Protein AF-A0A2N5GWV8-F1 (afdb_monomer_lite)

pLDDT: mean 78.2, std 11.37, range [41.59, 91.94]

Foldseek 3Di:
DDDPDPPDDPPPPQKDKDQPADPVNVVVLVVCVVPPDPVVSCVVCVVSQQQWIWMQHPNDTDTHGDDD

Structure (mmCIF, N/CA/C/O backbone):
data_AF-A0A2N5GWV8-F1
#
_entry.id   AF-A0A2N5GWV8-F1
#
loop_
_atom_site.group_PDB
_atom_site.id
_atom_site.type_symbol
_atom_site.label_atom_id
_atom_site.label_alt_id
_atom_site.label_comp_id
_atom_site.label_asym_id
_atom_site.label_entity_id
_atom_site.label_seq_id
_atom_site.pdbx_PDB_ins_code
_atom_site.Cartn_x
_atom_site.Cartn_y
_atom_site.Cartn_z
_atom_site.occupancy
_atom_site.B_iso_or_equiv
_atom_site.auth_seq_id
_atom_site.auth_comp_id
_atom_site.auth_asym_id
_atom_site.auth_atom_id
_atom_site.pdbx_PDB_model_num
ATOM 1 N N . MET A 1 1 ? -18.814 -27.448 35.517 1.00 41.59 1 MET A N 1
ATOM 2 C CA . MET A 1 1 ? -17.743 -26.845 34.692 1.00 41.59 1 MET A CA 1
ATOM 3 C C . MET A 1 1 ? -18.373 -25.933 33.658 1.00 41.59 1 MET A C 1
ATOM 5 O O . MET A 1 1 ? -18.925 -26.409 32.672 1.00 41.59 1 MET A O 1
ATOM 9 N N . THR A 1 2 ? -18.363 -24.632 33.911 1.00 52.28 2 THR A N 1
ATOM 10 C CA . THR A 1 2 ? -18.927 -23.642 32.992 1.00 52.28 2 THR A CA 1
ATOM 11 C C . THR A 1 2 ? -18.014 -23.551 31.772 1.00 52.28 2 THR A C 1
ATOM 13 O O . THR A 1 2 ? -16.849 -23.181 31.897 1.00 52.28 2 THR A O 1
ATOM 16 N N . LYS A 1 3 ? -18.507 -23.947 30.593 1.00 57.56 3 LYS A N 1
ATOM 17 C CA . LYS A 1 3 ? -17.771 -23.786 29.332 1.00 57.56 3 LYS A CA 1
ATOM 18 C C . LYS A 1 3 ? -17.610 -22.286 29.079 1.00 57.56 3 LYS A C 1
ATOM 20 O O . LYS A 1 3 ? -18.578 -21.624 28.717 1.00 57.56 3 LYS A O 1
ATOM 25 N N . ILE A 1 4 ? -16.411 -21.747 29.297 1.00 64.50 4 ILE A N 1
ATOM 26 C CA . ILE A 1 4 ? -16.089 -20.351 28.981 1.00 64.50 4 ILE A CA 1
ATOM 27 C C . ILE A 1 4 ? -16.164 -20.210 27.456 1.00 64.50 4 ILE A C 1
ATOM 29 O O . ILE A 1 4 ? -15.269 -20.635 26.725 1.00 64.50 4 ILE A O 1
ATOM 33 N N . LYS A 1 5 ? -17.283 -19.675 26.963 1.00 68.06 5 LYS A N 1
ATOM 34 C CA . LYS A 1 5 ? -17.479 -19.362 25.547 1.00 68.06 5 LYS A CA 1
ATOM 35 C C . LYS A 1 5 ? -16.597 -18.155 25.224 1.00 68.06 5 LYS A C 1
ATOM 37 O O . LYS A 1 5 ? -16.714 -17.124 25.880 1.00 68.06 5 LYS A O 1
ATOM 42 N N . ARG A 1 6 ? -15.697 -18.276 24.241 1.00 62.91 6 ARG A N 1
ATOM 43 C CA . ARG A 1 6 ? -14.939 -17.120 23.735 1.00 62.91 6 ARG A CA 1
ATOM 44 C C . ARG A 1 6 ? -15.938 -16.070 23.242 1.00 62.91 6 ARG A C 1
ATOM 46 O O . ARG A 1 6 ? -16.744 -16.371 22.367 1.00 62.91 6 ARG A O 1
ATOM 53 N N . LEU A 1 7 ? -15.895 -14.878 23.836 1.00 69.38 7 LEU A N 1
ATOM 54 C CA . LEU A 1 7 ? -16.710 -13.730 23.424 1.00 69.38 7 LEU A CA 1
ATOM 55 C C . LEU A 1 7 ? -16.168 -13.078 22.148 1.00 69.38 7 LEU A C 1
ATOM 57 O O . LEU A 1 7 ? -16.940 -12.509 21.393 1.00 69.38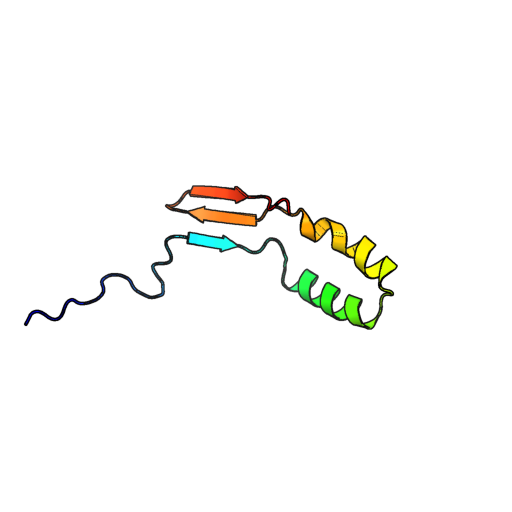 7 LEU A O 1
ATOM 61 N N . ALA A 1 8 ? -14.862 -13.197 21.903 1.00 65.31 8 ALA A N 1
ATOM 62 C CA . ALA A 1 8 ? -14.225 -12.688 20.699 1.00 65.31 8 ALA A CA 1
ATOM 63 C C . ALA A 1 8 ? -14.402 -13.671 19.536 1.00 65.31 8 ALA A C 1
ATOM 65 O O . ALA A 1 8 ? -14.028 -14.849 19.627 1.00 65.31 8 ALA A O 1
ATOM 66 N N . THR A 1 9 ? -14.956 -13.173 18.435 1.00 67.81 9 THR A N 1
ATOM 67 C CA . THR A 1 9 ? -15.044 -13.891 17.158 1.00 67.81 9 THR A CA 1
ATOM 68 C C . THR A 1 9 ? -13.847 -13.542 16.267 1.00 67.81 9 THR A C 1
ATOM 70 O O . THR A 1 9 ? -13.154 -12.561 16.510 1.00 67.81 9 THR A O 1
ATOM 73 N N . LYS A 1 10 ? -13.570 -14.317 15.206 1.00 62.47 10 LYS A N 1
ATOM 74 C CA . LYS A 1 10 ? -12.485 -13.988 14.248 1.00 62.47 10 LYS A CA 1
ATOM 75 C C . LYS A 1 10 ? -12.665 -12.618 13.570 1.00 62.47 10 LYS A C 1
ATOM 77 O O . LYS A 1 10 ? -11.703 -12.097 13.020 1.00 62.47 10 LYS A O 1
ATOM 82 N N . ASN A 1 11 ? -13.873 -12.061 13.632 1.00 63.34 11 ASN A N 1
ATOM 83 C CA . ASN A 1 11 ? -14.213 -10.749 13.096 1.00 63.34 11 ASN A CA 1
ATOM 84 C C . ASN A 1 11 ? -14.011 -9.613 14.119 1.00 63.34 11 ASN A C 1
ATOM 86 O O . ASN A 1 11 ? -14.058 -8.453 13.726 1.00 63.34 11 ASN A O 1
ATOM 90 N N . ASP A 1 12 ? -13.740 -9.917 15.398 1.00 61.88 12 ASP A N 1
ATOM 91 C CA . ASP A 1 12 ? -13.382 -8.931 16.435 1.00 61.88 12 ASP A CA 1
ATOM 92 C C . ASP A 1 12 ? -11.898 -8.542 16.351 1.00 61.88 12 ASP A C 1
ATOM 94 O O . ASP A 1 12 ? -11.134 -8.615 17.319 1.00 61.88 12 ASP A O 1
ATOM 98 N N . SER A 1 13 ? -11.451 -8.146 15.163 1.00 62.69 13 SER A N 1
ATOM 99 C CA . SER A 1 13 ? -10.126 -7.562 14.985 1.00 62.69 13 SER A CA 1
ATOM 100 C C . SER A 1 13 ? -10.135 -6.126 15.515 1.00 62.69 13 SER A C 1
ATOM 102 O O . SER A 1 13 ? -10.688 -5.224 14.891 1.00 62.69 13 SER A O 1
ATOM 104 N N . ILE A 1 14 ? -9.506 -5.922 16.678 1.00 68.19 14 ILE A N 1
ATOM 105 C CA . ILE A 1 14 ? -9.337 -4.613 17.346 1.00 68.19 14 ILE A CA 1
ATOM 106 C C . ILE A 1 14 ? -8.541 -3.628 16.467 1.00 68.19 14 ILE A C 1
ATOM 108 O O . ILE A 1 14 ? -8.681 -2.408 16.603 1.00 68.19 14 ILE A O 1
ATOM 112 N N . SER A 1 15 ? -7.723 -4.166 15.562 1.00 66.50 15 SER A N 1
ATOM 113 C CA . SER A 1 15 ? -6.895 -3.435 14.615 1.00 66.50 15 SER A CA 1
ATOM 114 C C . SER A 1 15 ? -7.120 -3.921 13.189 1.00 66.50 15 SER A C 1
ATOM 116 O O . SER A 1 15 ? -7.185 -5.123 12.929 1.00 66.50 15 SER A O 1
ATOM 118 N N . ARG A 1 16 ? -7.185 -2.982 12.247 1.00 73.12 16 ARG A N 1
ATOM 119 C CA . ARG A 1 16 ? -7.167 -3.267 10.810 1.00 73.12 16 ARG A CA 1
ATOM 120 C C . ARG A 1 16 ? -6.136 -2.370 10.144 1.00 73.12 16 ARG A C 1
ATOM 122 O O . ARG A 1 16 ? -6.163 -1.163 10.350 1.00 73.12 16 ARG A O 1
ATOM 129 N N . ILE A 1 17 ? -5.243 -2.959 9.357 1.00 75.56 17 ILE A N 1
ATOM 130 C CA . ILE A 1 17 ? -4.266 -2.224 8.551 1.00 75.56 17 ILE A CA 1
ATOM 131 C C . ILE A 1 17 ? -4.730 -2.324 7.107 1.00 75.56 17 ILE A C 1
ATOM 133 O O . ILE A 1 17 ? -4.794 -3.428 6.565 1.00 75.56 17 ILE A O 1
ATOM 137 N N . ASP A 1 18 ? -5.069 -1.192 6.501 1.00 78.19 18 ASP A N 1
ATOM 138 C CA . ASP A 1 18 ? -5.328 -1.163 5.070 1.00 78.19 18 ASP A CA 1
ATOM 139 C C . ASP A 1 18 ? -3.986 -1.013 4.334 1.00 78.19 18 ASP A C 1
ATOM 141 O O . ASP A 1 18 ? -3.227 -0.072 4.608 1.00 78.19 18 ASP A O 1
ATOM 145 N N . PRO A 1 19 ? -3.652 -1.946 3.424 1.00 72.94 19 PRO A N 1
ATOM 146 C CA . PRO A 1 19 ? -2.421 -1.864 2.660 1.00 72.94 19 PRO A CA 1
ATOM 147 C C . PRO A 1 19 ? -2.452 -0.613 1.781 1.00 72.94 19 PRO A C 1
ATOM 149 O O . PRO A 1 19 ? -3.429 -0.363 1.079 1.00 72.94 19 PRO A O 1
ATOM 152 N N . ASN A 1 20 ? -1.361 0.154 1.767 1.00 75.94 20 ASN A N 1
ATOM 153 C CA . ASN A 1 20 ? -1.252 1.333 0.905 1.00 75.94 20 ASN A CA 1
ATOM 154 C C . ASN A 1 20 ? -0.794 0.977 -0.521 1.00 75.94 20 ASN A C 1
ATOM 156 O O . ASN A 1 20 ? -0.082 1.736 -1.167 1.00 75.94 20 ASN A O 1
ATOM 160 N N . ILE A 1 21 ? -1.149 -0.213 -1.001 1.00 82.12 21 ILE A N 1
ATOM 161 C CA . ILE A 1 21 ? -0.906 -0.642 -2.375 1.00 82.12 21 ILE A CA 1
ATOM 162 C C . ILE A 1 21 ? -2.183 -1.268 -2.915 1.00 82.12 21 ILE A C 1
ATOM 164 O O . ILE A 1 21 ? -2.806 -2.119 -2.276 1.00 82.12 21 ILE A O 1
ATOM 168 N N . THR A 1 22 ? -2.593 -0.810 -4.088 1.00 85.06 22 THR A N 1
ATOM 169 C CA . THR A 1 22 ? -3.774 -1.330 -4.770 1.00 85.06 22 THR A CA 1
ATOM 170 C C . THR A 1 22 ? -3.462 -2.660 -5.452 1.00 85.06 22 THR A C 1
ATOM 172 O O . THR A 1 22 ? -2.317 -2.976 -5.780 1.00 85.06 22 THR A O 1
ATOM 175 N N . SER A 1 23 ? -4.500 -3.451 -5.718 1.00 85.44 23 SER A N 1
ATOM 176 C CA . SER A 1 23 ? -4.363 -4.710 -6.461 1.00 85.44 23 SER A CA 1
ATOM 177 C C . SER A 1 23 ? -3.822 -4.501 -7.880 1.00 85.44 23 SER A C 1
ATOM 179 O O . SER A 1 23 ? -3.107 -5.354 -8.400 1.00 85.44 23 SER A O 1
ATOM 181 N N . THR A 1 24 ? -4.121 -3.359 -8.498 1.00 87.06 24 THR A N 1
ATOM 182 C CA . THR A 1 24 ? -3.578 -2.951 -9.799 1.00 87.06 24 THR A CA 1
ATOM 183 C C . THR A 1 24 ? -2.078 -2.686 -9.741 1.00 87.06 24 THR A C 1
ATOM 185 O O . THR A 1 24 ? -1.346 -3.166 -10.602 1.00 87.06 24 THR A O 1
ATOM 188 N N . GLU A 1 25 ? -1.602 -1.987 -8.709 1.00 86.56 25 GLU A N 1
ATOM 189 C CA . GLU A 1 25 ? -0.172 -1.707 -8.518 1.00 86.56 25 GLU A CA 1
ATOM 190 C C . GLU A 1 25 ? 0.618 -2.982 -8.194 1.00 86.56 25 GLU A C 1
ATOM 192 O O . GLU A 1 25 ? 1.739 -3.152 -8.672 1.00 86.56 25 GLU A O 1
ATOM 197 N N . MET A 1 26 ? 0.021 -3.911 -7.437 1.00 86.69 26 MET A N 1
ATOM 198 C CA . MET A 1 26 ? 0.611 -5.234 -7.203 1.00 86.69 26 MET A CA 1
ATOM 199 C C . MET A 1 26 ? 0.823 -5.998 -8.512 1.00 86.69 26 MET A C 1
ATOM 201 O O . MET A 1 26 ? 1.930 -6.469 -8.759 1.00 86.69 26 MET A O 1
ATOM 205 N N . LYS A 1 27 ? -0.190 -6.052 -9.386 1.00 89.50 27 LYS A N 1
ATOM 206 C CA . LYS A 1 27 ? -0.068 -6.711 -10.697 1.00 89.50 27 LYS A CA 1
ATOM 207 C C . LYS A 1 27 ? 1.003 -6.066 -11.573 1.00 89.50 27 LYS A C 1
ATOM 209 O O . LYS A 1 27 ? 1.843 -6.762 -12.129 1.00 89.50 27 LYS A O 1
ATOM 214 N N . GLN A 1 28 ? 1.034 -4.735 -11.632 1.00 89.06 28 GLN A N 1
ATOM 215 C CA . GLN A 1 28 ? 2.073 -4.013 -12.373 1.00 89.06 28 GLN A CA 1
ATOM 216 C C . GLN A 1 28 ? 3.473 -4.317 -11.836 1.00 89.06 28 GLN A C 1
ATOM 218 O O . GLN A 1 28 ? 4.424 -4.418 -12.607 1.00 89.06 28 GLN A O 1
ATOM 223 N N . ARG A 1 29 ? 3.622 -4.464 -10.515 1.00 87.56 29 ARG A N 1
ATOM 224 C CA . ARG A 1 29 ? 4.892 -4.852 -9.899 1.00 87.56 29 ARG A CA 1
ATOM 225 C C . ARG A 1 29 ? 5.281 -6.288 -10.252 1.00 87.56 29 ARG A C 1
ATOM 227 O O . ARG A 1 29 ? 6.447 -6.526 -10.554 1.00 87.56 29 ARG A O 1
ATOM 234 N N . GLU A 1 30 ? 4.338 -7.226 -10.237 1.00 89.81 30 GLU A N 1
ATOM 235 C CA . GLU A 1 30 ? 4.565 -8.617 -10.658 1.00 89.81 30 GLU A CA 1
ATOM 236 C C . GLU A 1 30 ? 5.009 -8.708 -12.126 1.00 89.81 30 GLU A C 1
ATOM 238 O O . GLU A 1 30 ? 5.967 -9.409 -12.447 1.00 89.81 30 GLU A O 1
ATOM 243 N N . GLU A 1 31 ? 4.380 -7.942 -13.016 1.00 91.06 31 GLU A N 1
ATOM 244 C CA . GLU A 1 31 ? 4.784 -7.836 -14.423 1.00 91.06 31 GLU A CA 1
ATOM 245 C C . GLU A 1 31 ? 6.168 -7.181 -14.569 1.00 91.06 31 GLU A C 1
ATOM 247 O O . GLU A 1 31 ? 7.011 -7.642 -15.347 1.00 91.06 31 GLU A O 1
ATOM 252 N N . GLY A 1 32 ? 6.435 -6.142 -13.773 1.00 88.62 32 GLY A N 1
ATOM 253 C CA . GLY A 1 32 ? 7.716 -5.443 -13.719 1.00 88.62 32 GLY A CA 1
ATOM 254 C C . GLY A 1 32 ? 8.884 -6.352 -13.333 1.00 88.62 32 GLY A C 1
ATOM 255 O O . GLY A 1 32 ? 9.949 -6.246 -13.936 1.00 88.62 32 GLY A O 1
ATOM 256 N N . TYR A 1 33 ? 8.681 -7.296 -12.405 1.00 88.00 33 TYR A N 1
ATOM 257 C CA . TYR A 1 33 ? 9.712 -8.270 -12.010 1.00 88.00 33 TYR A CA 1
ATOM 258 C C . TYR A 1 33 ? 10.212 -9.128 -13.176 1.00 88.00 33 TYR A C 1
ATOM 260 O O . TYR A 1 33 ? 11.382 -9.496 -13.204 1.00 88.00 33 TYR A O 1
ATOM 268 N N . ASN A 1 34 ? 9.340 -9.437 -14.136 1.00 88.81 34 ASN A N 1
ATOM 269 C CA . ASN A 1 34 ? 9.680 -10.294 -15.271 1.00 88.81 34 ASN A CA 1
ATOM 270 C C . ASN A 1 34 ? 10.253 -9.515 -16.465 1.00 88.81 34 ASN A C 1
ATOM 272 O O . ASN A 1 34 ? 10.772 -10.120 -17.400 1.00 88.81 34 ASN A O 1
ATOM 276 N N . THR A 1 35 ? 10.130 -8.185 -16.469 1.00 91.44 35 THR A N 1
ATOM 277 C CA . THR A 1 35 ? 10.374 -7.352 -17.661 1.00 91.44 35 THR A CA 1
ATOM 278 C C . THR A 1 35 ? 11.416 -6.256 -17.453 1.00 91.44 35 THR A C 1
ATOM 280 O O . THR A 1 35 ? 12.069 -5.834 -18.411 1.00 91.44 35 THR A O 1
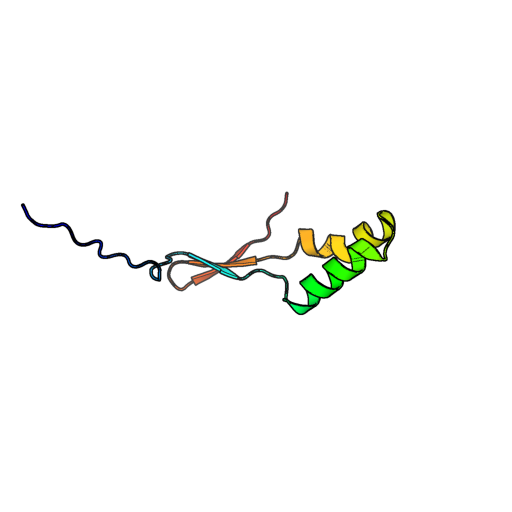ATOM 283 N N . LEU A 1 36 ? 11.599 -5.776 -16.223 1.00 91.19 36 LEU A N 1
ATOM 284 C CA . LEU A 1 36 ? 12.532 -4.704 -15.895 1.00 91.19 36 LEU A CA 1
ATOM 285 C C . LEU A 1 36 ? 13.856 -5.269 -15.379 1.00 91.19 36 LEU A C 1
ATOM 287 O O . LEU A 1 36 ? 13.895 -6.256 -14.656 1.00 91.19 36 LEU A O 1
ATOM 291 N N . SER A 1 37 ? 14.957 -4.583 -15.690 1.00 91.31 37 SER A N 1
ATOM 292 C CA . SER A 1 37 ? 16.233 -4.842 -15.022 1.00 91.31 37 SER A CA 1
ATOM 293 C C . SER A 1 37 ? 16.196 -4.366 -13.569 1.00 91.31 37 SER A C 1
ATOM 295 O O . SER A 1 37 ? 15.509 -3.389 -13.259 1.00 91.31 37 SER A O 1
ATOM 297 N N . ASP A 1 38 ? 17.004 -4.970 -12.698 1.00 90.00 38 ASP A N 1
ATOM 298 C CA . ASP A 1 38 ? 17.056 -4.672 -11.256 1.00 90.00 38 ASP A CA 1
ATOM 299 C C . ASP A 1 38 ? 17.138 -3.174 -10.940 1.00 90.00 38 ASP A C 1
ATOM 301 O O . ASP A 1 38 ? 16.461 -2.665 -10.044 1.00 90.00 38 ASP A O 1
ATOM 305 N N . LYS A 1 39 ? 17.938 -2.430 -11.717 1.00 91.94 39 LYS A N 1
ATOM 306 C CA . LYS A 1 39 ? 18.090 -0.980 -11.549 1.00 91.94 39 LYS A CA 1
ATOM 307 C C . LYS A 1 39 ? 1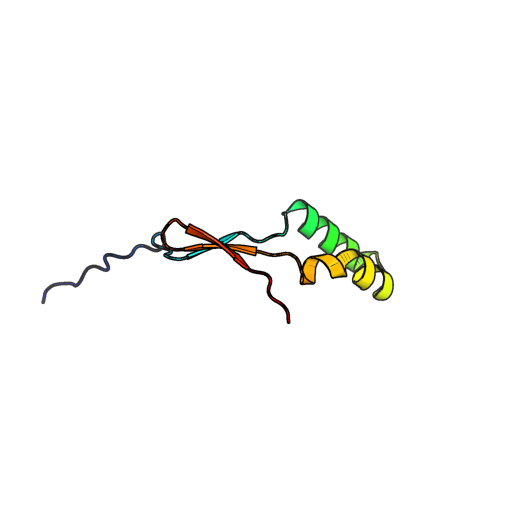6.787 -0.236 -11.837 1.00 91.94 39 LYS A C 1
ATOM 309 O O . LYS A 1 39 ? 16.413 0.632 -11.052 1.00 91.94 39 LYS A O 1
ATOM 314 N N . LYS A 1 40 ? 16.109 -0.581 -12.939 1.00 90.38 40 LYS A N 1
ATOM 315 C CA . LYS A 1 40 ? 14.821 0.019 -13.316 1.00 90.38 40 LYS A CA 1
ATOM 316 C C . LYS A 1 40 ? 13.736 -0.380 -12.324 1.00 90.38 40 LYS A C 1
ATOM 318 O O . LYS A 1 40 ? 12.990 0.482 -11.879 1.00 90.38 40 LYS A O 1
ATOM 323 N N . MET A 1 41 ? 13.717 -1.646 -11.913 1.00 91.31 41 MET A N 1
ATOM 324 C CA . MET A 1 41 ? 12.804 -2.157 -10.896 1.00 91.31 41 MET A CA 1
ATOM 325 C C . MET A 1 41 ? 12.937 -1.358 -9.593 1.00 91.31 41 MET A C 1
ATOM 327 O O . MET A 1 41 ? 11.959 -0.805 -9.092 1.00 91.31 41 MET A O 1
ATOM 331 N N . LYS A 1 42 ? 14.164 -1.193 -9.086 1.00 87.88 42 LYS A N 1
ATOM 332 C CA . LYS A 1 42 ? 14.418 -0.389 -7.887 1.00 87.88 42 LYS A CA 1
ATOM 333 C C . LYS A 1 42 ? 13.896 1.038 -8.049 1.00 87.88 42 LYS A C 1
ATOM 335 O O . LYS A 1 42 ? 13.146 1.493 -7.197 1.00 87.88 42 LYS A O 1
ATOM 340 N N . THR A 1 43 ? 14.261 1.746 -9.119 1.00 90.19 43 THR A N 1
ATOM 341 C CA . THR A 1 43 ? 13.847 3.149 -9.303 1.00 90.19 43 THR A CA 1
ATOM 342 C C . THR A 1 43 ? 12.342 3.316 -9.470 1.00 90.19 43 THR A C 1
ATOM 344 O O . THR A 1 43 ? 11.788 4.274 -8.941 1.00 90.19 43 THR A O 1
ATOM 347 N N . THR A 1 44 ? 11.675 2.388 -10.160 1.00 88.75 44 THR A N 1
ATOM 348 C CA . THR A 1 44 ? 10.230 2.464 -10.389 1.00 88.75 44 THR A CA 1
ATOM 349 C C . THR A 1 44 ? 9.463 2.278 -9.087 1.00 88.75 44 THR A C 1
ATOM 351 O O . THR A 1 44 ? 8.544 3.042 -8.830 1.00 88.75 44 THR A O 1
ATOM 354 N N . TYR A 1 45 ? 9.855 1.323 -8.235 1.00 87.31 45 TYR A N 1
ATOM 355 C CA . TYR A 1 45 ? 9.059 0.936 -7.062 1.00 87.31 45 TYR A CA 1
ATOM 356 C C . TYR A 1 45 ? 9.601 1.445 -5.712 1.00 87.31 45 TYR A C 1
ATOM 358 O O . TYR A 1 45 ? 8.999 1.164 -4.678 1.00 87.31 45 TYR A O 1
ATOM 366 N N . ILE A 1 46 ? 10.699 2.215 -5.677 1.00 85.62 46 ILE A N 1
ATOM 367 C CA . ILE A 1 46 ? 11.298 2.719 -4.420 1.00 85.62 46 ILE A CA 1
ATOM 368 C C . ILE A 1 46 ? 10.331 3.560 -3.577 1.00 85.62 46 ILE A C 1
ATOM 370 O O . ILE A 1 46 ? 10.379 3.519 -2.352 1.00 85.62 46 ILE A O 1
ATOM 374 N N . HIS A 1 47 ? 9.421 4.288 -4.221 1.00 81.69 47 HIS A N 1
ATOM 375 C CA . HIS A 1 47 ? 8.457 5.152 -3.544 1.00 81.69 47 HIS A CA 1
ATOM 376 C C . HIS A 1 47 ? 7.408 4.365 -2.738 1.00 81.69 47 HIS A C 1
ATOM 378 O O . HIS A 1 47 ? 6.845 4.903 -1.787 1.00 81.69 47 HIS A O 1
ATOM 384 N N . TYR A 1 48 ? 7.191 3.079 -3.046 1.00 79.81 48 TYR A N 1
ATOM 385 C CA . TYR A 1 48 ? 6.311 2.216 -2.254 1.00 79.81 48 TYR A CA 1
ATOM 386 C C . TYR A 1 48 ? 6.875 1.898 -0.865 1.00 79.81 48 TYR A C 1
ATOM 388 O O . TYR A 1 48 ? 6.098 1.584 0.032 1.00 79.81 48 TYR A O 1
ATOM 396 N N . ALA A 1 49 ? 8.195 1.989 -0.664 1.00 75.25 49 ALA A N 1
ATOM 397 C CA . ALA A 1 49 ? 8.817 1.701 0.630 1.00 75.25 49 ALA A CA 1
ATOM 398 C C . ALA A 1 49 ? 8.451 2.734 1.709 1.00 75.25 49 ALA A C 1
ATOM 400 O O . ALA A 1 49 ? 8.376 2.389 2.881 1.00 75.25 49 ALA A O 1
ATOM 401 N N . PHE A 1 50 ? 8.181 3.980 1.312 1.00 73.25 50 PHE A N 1
ATOM 402 C CA . PHE A 1 50 ? 7.900 5.090 2.229 1.00 73.25 50 PHE A CA 1
ATOM 403 C C . PHE A 1 50 ? 6.426 5.499 2.229 1.00 73.25 50 PHE A C 1
ATOM 405 O O . PHE A 1 50 ? 6.080 6.578 2.702 1.00 73.25 50 PHE A O 1
ATOM 412 N N . ARG A 1 51 ? 5.540 4.666 1.671 1.00 80.12 51 ARG A N 1
ATOM 413 C CA . ARG A 1 51 ? 4.119 4.995 1.572 1.00 80.12 51 ARG A CA 1
ATOM 414 C C . ARG A 1 51 ? 3.430 4.723 2.922 1.00 80.12 51 ARG A C 1
ATOM 416 O O . ARG A 1 51 ? 3.483 3.591 3.403 1.00 80.12 51 ARG A O 1
ATOM 423 N N . PRO A 1 52 ? 2.758 5.710 3.531 1.00 79.38 52 PRO A N 1
ATOM 424 C CA . PRO A 1 52 ? 2.141 5.548 4.847 1.00 79.38 52 PRO A CA 1
ATOM 425 C C . PRO A 1 52 ? 0.935 4.602 4.818 1.00 79.38 52 PRO A C 1
ATOM 427 O O . PRO A 1 52 ? 0.102 4.689 3.929 1.00 79.38 52 PRO A O 1
ATOM 430 N N . VAL A 1 53 ? 0.794 3.692 5.774 1.00 82.12 53 VAL A N 1
ATOM 431 C CA . VAL A 1 53 ? -0.365 2.788 5.866 1.00 82.12 53 VAL A CA 1
ATOM 432 C C . VAL A 1 53 ? -1.420 3.335 6.821 1.00 82.12 53 VAL A C 1
ATOM 434 O O . VAL A 1 53 ? -1.098 3.996 7.809 1.00 82.12 53 VAL A O 1
ATOM 437 N N . HIS A 1 54 ? -2.688 3.032 6.544 1.00 82.19 54 HIS A N 1
ATOM 438 C CA . HIS A 1 54 ? -3.797 3.430 7.407 1.00 82.19 54 HIS A CA 1
ATOM 439 C C . HIS A 1 54 ? -4.077 2.319 8.422 1.00 82.19 54 HIS A C 1
ATOM 441 O O . HIS A 1 54 ? -4.478 1.212 8.056 1.00 82.19 54 HIS A O 1
ATOM 447 N N . LEU A 1 55 ? -3.864 2.616 9.704 1.00 80.88 55 LEU A N 1
ATOM 448 C CA . LEU A 1 55 ? -4.229 1.759 10.825 1.00 80.88 55 LEU A CA 1
ATOM 449 C C . LEU A 1 55 ? -5.547 2.242 11.426 1.00 80.88 55 LEU A C 1
ATOM 451 O O . LEU A 1 55 ? -5.632 3.339 11.970 1.00 80.88 55 LEU A O 1
ATOM 455 N N . HIS A 1 56 ? -6.552 1.379 11.425 1.00 81.81 56 HIS A N 1
ATOM 456 C CA . HIS A 1 56 ? -7.790 1.585 12.164 1.00 81.81 56 HIS A CA 1
ATOM 457 C C . HIS A 1 56 ? -7.685 0.885 13.513 1.00 81.81 56 HIS A C 1
ATOM 459 O O . HIS A 1 56 ? -7.561 -0.339 13.574 1.00 81.81 56 HIS A O 1
ATOM 465 N N . TRP A 1 57 ? -7.728 1.660 14.594 1.00 78.56 57 TRP A N 1
ATOM 466 C CA . TRP A 1 57 ? -7.636 1.177 15.970 1.00 78.56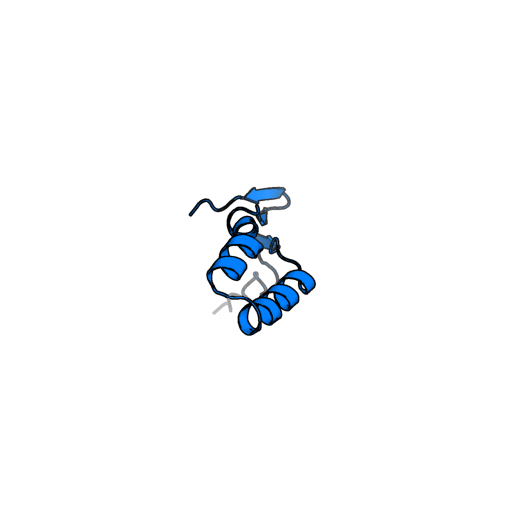 57 TRP A CA 1
ATOM 467 C C . TRP A 1 57 ? -8.666 1.887 16.848 1.00 78.56 57 TRP A C 1
ATOM 469 O O . TRP A 1 57 ? -8.672 3.115 16.940 1.00 78.56 57 TRP A O 1
ATOM 479 N N . LYS A 1 58 ? -9.536 1.123 17.525 1.00 79.31 58 LYS A N 1
ATOM 480 C CA . LYS A 1 58 ? -10.579 1.657 18.434 1.00 79.31 58 LYS A CA 1
ATOM 481 C C . LYS A 1 58 ? -11.427 2.788 17.817 1.00 79.31 58 LYS A C 1
ATOM 483 O O . LYS A 1 58 ? -11.740 3.770 18.486 1.00 79.31 58 LYS A O 1
ATOM 488 N N . GLY A 1 59 ? -11.769 2.666 16.534 1.00 77.56 59 GLY A N 1
ATOM 489 C CA . GLY A 1 59 ? -12.571 3.661 15.810 1.00 77.56 59 GLY A CA 1
ATOM 490 C C . GLY A 1 59 ? -11.822 4.938 15.415 1.00 77.56 59 GLY A C 1
ATOM 491 O O . GLY A 1 59 ? -12.449 5.876 14.936 1.00 77.56 59 GLY A O 1
ATOM 492 N N . LYS A 1 60 ? -10.498 4.991 15.602 1.00 80.56 60 LYS A N 1
ATOM 493 C CA . LYS A 1 60 ? -9.636 6.069 15.108 1.00 80.56 60 LYS A CA 1
ATOM 494 C C . LYS A 1 60 ? -8.738 5.546 13.995 1.0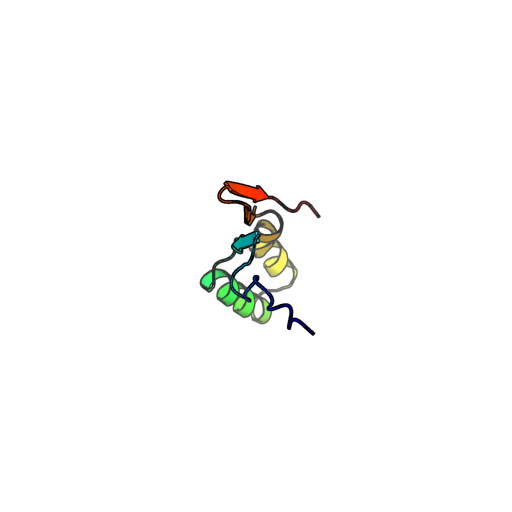0 80.56 60 LYS A C 1
ATOM 496 O O . LYS A 1 60 ? -8.235 4.426 14.082 1.00 80.56 60 LYS A O 1
ATOM 501 N N . THR A 1 61 ? -8.528 6.370 12.977 1.00 84.25 61 THR A N 1
ATOM 502 C CA . THR A 1 61 ? -7.593 6.089 11.886 1.00 84.25 61 THR A CA 1
ATOM 503 C C . THR A 1 61 ? -6.286 6.820 12.156 1.00 84.25 61 THR A C 1
ATOM 505 O O . THR A 1 61 ? -6.284 8.012 12.461 1.00 84.25 61 THR A O 1
ATOM 508 N N . TYR A 1 62 ? -5.184 6.090 12.056 1.00 85.19 62 TYR A N 1
ATOM 509 C CA . TYR A 1 62 ? -3.827 6.585 12.208 1.00 85.19 62 TYR A CA 1
ATOM 510 C C . TYR A 1 62 ? -3.077 6.348 10.908 1.00 85.19 62 TYR A C 1
ATOM 512 O O . TYR A 1 62 ? -3.153 5.264 10.332 1.00 85.19 62 TYR A O 1
ATOM 520 N N . GLU A 1 63 ? -2.341 7.355 10.468 1.00 85.00 63 GLU A N 1
ATOM 521 C CA . GLU A 1 63 ? -1.440 7.246 9.334 1.00 85.00 63 GLU A CA 1
ATOM 522 C C . GLU A 1 63 ? -0.044 6.901 9.862 1.00 85.00 63 GLU A C 1
ATOM 524 O O . GLU A 1 63 ? 0.520 7.631 10.67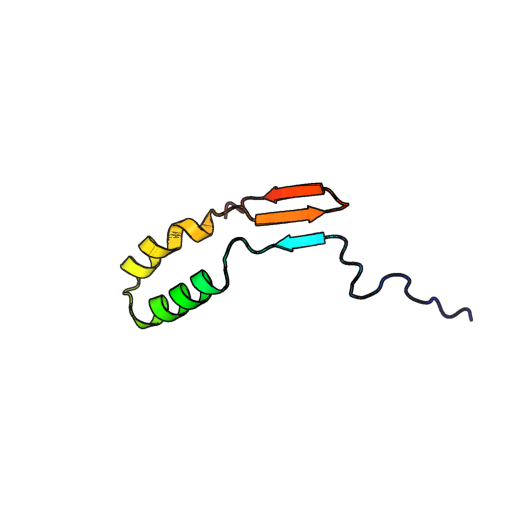8 1.00 85.00 63 GLU A O 1
ATOM 529 N N . ILE A 1 64 ? 0.480 5.740 9.468 1.00 81.44 64 ILE A N 1
ATOM 530 C CA . ILE A 1 64 ? 1.752 5.213 9.967 1.00 81.44 64 ILE A CA 1
ATOM 531 C C . ILE A 1 64 ? 2.688 5.017 8.786 1.00 81.44 64 ILE A C 1
ATOM 533 O O . ILE A 1 64 ? 2.461 4.156 7.941 1.00 81.44 64 ILE A O 1
ATOM 537 N N . GLN A 1 65 ? 3.781 5.769 8.745 1.00 75.19 65 GLN A N 1
ATOM 538 C CA . GLN A 1 65 ? 4.874 5.505 7.818 1.00 75.19 65 GLN A CA 1
ATOM 539 C C . GLN A 1 65 ? 5.912 4.619 8.508 1.00 75.19 65 GLN A C 1
ATOM 541 O O . GLN A 1 65 ? 6.501 5.011 9.515 1.00 75.19 65 GLN A O 1
ATOM 546 N N . MET A 1 66 ? 6.133 3.414 7.982 1.00 65.19 66 MET A N 1
ATOM 547 C CA . MET A 1 66 ? 7.234 2.570 8.441 1.00 65.19 66 MET A CA 1
ATOM 548 C C . MET A 1 66 ? 8.527 3.048 7.781 1.00 65.19 66 MET A C 1
ATOM 550 O O . MET A 1 66 ? 8.786 2.743 6.622 1.00 65.19 66 MET A O 1
ATOM 554 N N . ASN A 1 67 ? 9.328 3.816 8.516 1.00 61.81 67 ASN A N 1
ATOM 555 C CA . ASN A 1 67 ? 10.703 4.107 8.125 1.00 61.81 67 ASN A CA 1
ATOM 556 C C . ASN A 1 67 ? 11.561 2.914 8.565 1.00 61.81 67 ASN A C 1
ATOM 558 O O . ASN A 1 67 ? 11.720 2.707 9.768 1.00 61.81 67 ASN A O 1
ATOM 562 N N . TYR A 1 68 ? 12.024 2.102 7.613 1.00 54.41 68 TYR A N 1
ATOM 563 C CA . TYR A 1 68 ? 12.973 1.012 7.868 1.00 54.41 68 TYR A CA 1
ATOM 564 C C . TYR A 1 68 ? 14.412 1.518 7.762 1.00 54.41 68 TYR A C 1
ATOM 566 O O . TYR A 1 68 ? 14.665 2.345 6.854 1.00 54.41 68 TYR A O 1
#

Sequence (68 aa):
MTKIKRLATKNDSISRIDPNITSTEMKQREEGYNTLSDKKMKTTYIHYAFRPVHLHWKGKTYEIQMNY

Radius of gyration: 18.75 Å; chains: 1; bounding box: 37×34×52 Å

Secondary structure (DSSP, 8-state):
---------TT--SEEEE-SS-HHHHHHHHHHHHHS-HHHHHHHHGGGGGPPEEEEETTEEEEE----